Protein AF-A0A7V9JQ43-F1 (afdb_monomer_lite)

Structure (mmCIF, N/CA/C/O backbone):
data_AF-A0A7V9JQ43-F1
#
_entry.id   AF-A0A7V9JQ43-F1
#
loop_
_atom_site.group_PDB
_atom_site.id
_atom_site.type_symbol
_atom_site.label_atom_id
_atom_site.label_alt_id
_atom_site.label_comp_id
_atom_site.label_asym_id
_atom_site.label_entity_id
_atom_site.label_seq_id
_atom_site.pdbx_PDB_ins_code
_atom_site.Cartn_x
_atom_site.Cartn_y
_atom_site.Cartn_z
_atom_site.occupancy
_atom_site.B_iso_or_equiv
_atom_site.auth_seq_id
_atom_site.auth_comp_id
_atom_site.auth_asym_id
_atom_site.auth_atom_id
_atom_site.pdbx_PDB_model_num
ATOM 1 N N . MET A 1 1 ? 26.427 16.816 -20.247 1.00 62.31 1 MET A N 1
ATOM 2 C CA . MET A 1 1 ? 26.204 15.361 -20.394 1.00 62.31 1 MET A CA 1
ATOM 3 C C . MET A 1 1 ? 26.498 15.022 -21.848 1.00 62.31 1 MET A C 1
ATOM 5 O O . MET A 1 1 ? 26.032 15.763 -22.699 1.00 62.31 1 MET A O 1
ATOM 9 N N . GLY A 1 2 ? 27.389 14.063 -22.113 1.00 87.44 2 GLY A N 1
ATOM 10 C CA . GLY A 1 2 ? 27.909 13.771 -23.459 1.00 87.44 2 GLY A CA 1
ATOM 11 C C . GLY A 1 2 ? 27.178 12.621 -24.159 1.00 87.44 2 GLY A C 1
ATOM 12 O O . GLY A 1 2 ? 26.022 12.332 -23.848 1.00 87.44 2 GLY A O 1
ATOM 13 N N . THR A 1 3 ? 27.867 11.956 -25.084 1.00 85.75 3 THR A N 1
ATOM 14 C CA . THR A 1 3 ? 27.403 10.735 -25.756 1.00 85.75 3 THR A CA 1
ATOM 15 C C . THR A 1 3 ? 27.844 9.476 -25.003 1.00 85.75 3 THR A C 1
ATOM 17 O O . THR A 1 3 ? 28.829 9.513 -24.268 1.00 85.75 3 THR A O 1
ATOM 20 N N . ASP A 1 4 ? 27.124 8.363 -25.167 1.00 86.00 4 ASP A N 1
ATOM 21 C CA . ASP A 1 4 ? 27.636 7.050 -24.750 1.00 86.00 4 ASP A CA 1
ATOM 22 C C . ASP A 1 4 ? 28.654 6.485 -25.750 1.00 86.00 4 ASP A C 1
ATOM 24 O O . ASP A 1 4 ? 28.977 7.108 -26.763 1.00 86.00 4 ASP A O 1
ATOM 28 N N . GLU A 1 5 ? 29.110 5.263 -25.475 1.00 82.62 5 GLU A N 1
ATOM 29 C CA . GLU A 1 5 ? 30.010 4.470 -26.320 1.00 82.62 5 GLU A CA 1
ATOM 30 C C . GLU A 1 5 ? 29.474 4.234 -27.747 1.00 82.62 5 GLU A C 1
ATOM 32 O O . GLU A 1 5 ? 30.241 3.909 -28.648 1.00 82.62 5 GLU A O 1
ATOM 37 N N . LEU A 1 6 ? 28.171 4.434 -27.975 1.00 82.19 6 LEU A N 1
ATOM 38 C CA . LEU A 1 6 ? 27.494 4.288 -29.265 1.00 82.19 6 LEU A CA 1
ATOM 39 C C . LEU A 1 6 ? 27.177 5.645 -29.925 1.00 82.19 6 LEU A C 1
ATOM 41 O O . LEU A 1 6 ? 26.438 5.686 -30.909 1.00 82.19 6 LEU A O 1
ATOM 45 N N . GLY A 1 7 ? 27.690 6.760 -29.391 1.00 83.31 7 GLY A N 1
ATOM 46 C CA . GLY A 1 7 ? 27.461 8.105 -29.931 1.00 83.31 7 GLY A CA 1
ATOM 47 C C . GLY A 1 7 ? 26.074 8.689 -29.626 1.00 83.31 7 GLY A C 1
ATOM 48 O O . GLY A 1 7 ? 25.692 9.699 -30.213 1.00 83.31 7 GLY A O 1
ATOM 49 N N . ARG A 1 8 ? 25.296 8.082 -28.720 1.00 86.38 8 ARG A N 1
ATOM 50 C CA . ARG A 1 8 ? 23.924 8.499 -28.388 1.00 86.38 8 ARG A CA 1
ATOM 51 C C . ARG A 1 8 ? 23.911 9.490 -27.230 1.00 86.38 8 ARG A C 1
ATOM 53 O O . ARG A 1 8 ? 24.522 9.229 -26.194 1.00 86.38 8 ARG A O 1
ATOM 60 N N . ASP A 1 9 ? 23.131 10.562 -27.352 1.00 89.06 9 ASP A N 1
ATOM 61 C CA . ASP A 1 9 ? 22.950 11.563 -26.292 1.00 89.06 9 ASP A CA 1
ATOM 62 C C . ASP A 1 9 ? 22.452 10.914 -24.979 1.00 89.06 9 ASP A C 1
ATOM 64 O O . ASP A 1 9 ? 21.410 10.246 -24.924 1.00 89.06 9 ASP A O 1
ATOM 68 N N . VAL A 1 10 ? 23.243 11.060 -23.912 1.00 87.88 10 VAL A N 1
ATOM 69 C CA . VAL A 1 10 ? 22.940 10.516 -22.580 1.00 87.88 10 VAL A CA 1
ATOM 70 C C . VAL A 1 10 ? 21.869 11.346 -21.871 1.00 87.88 10 VAL A C 1
ATOM 72 O O . VAL A 1 10 ? 20.987 10.773 -21.232 1.00 87.88 10 VAL A O 1
ATOM 75 N N . LEU A 1 11 ? 21.898 12.676 -22.009 1.00 86.69 11 LEU A N 1
ATOM 76 C CA . LEU A 1 11 ? 20.911 13.565 -21.393 1.00 86.69 11 LEU A CA 1
ATOM 77 C C . LEU A 1 11 ? 19.517 13.272 -21.937 1.00 86.69 11 LEU A C 1
ATOM 79 O O . LEU A 1 11 ? 18.574 13.098 -21.164 1.00 86.69 11 LEU A O 1
ATOM 83 N N . ALA A 1 12 ? 19.403 13.162 -23.262 1.00 85.44 12 ALA A N 1
ATOM 84 C CA . ALA A 1 12 ? 18.140 12.867 -23.922 1.00 85.44 12 ALA A CA 1
ATOM 85 C C . ALA A 1 12 ? 17.541 11.546 -23.415 1.00 85.44 12 ALA A C 1
ATOM 87 O O . ALA A 1 12 ? 16.345 11.483 -23.122 1.00 85.44 12 ALA A O 1
ATOM 88 N N . ARG A 1 13 ? 18.364 10.506 -23.231 1.00 84.19 13 ARG A N 1
ATOM 89 C CA . ARG A 1 13 ? 17.905 9.213 -22.702 1.00 84.19 13 ARG A CA 1
ATOM 90 C C . ARG A 1 13 ? 17.509 9.253 -21.238 1.00 84.19 13 ARG A C 1
ATOM 92 O O . ARG A 1 13 ? 16.516 8.625 -20.889 1.00 84.19 13 ARG A O 1
ATOM 99 N N . ILE A 1 14 ? 18.236 9.987 -20.397 1.00 87.31 14 ILE A N 1
ATOM 100 C CA . ILE A 1 14 ? 17.865 10.145 -18.986 1.00 87.31 14 ILE A CA 1
ATOM 101 C C . ILE A 1 14 ? 16.507 10.838 -18.881 1.00 87.31 14 ILE A C 1
ATOM 103 O O . ILE A 1 14 ? 15.632 10.351 -18.171 1.00 87.31 14 ILE A O 1
ATOM 107 N N . ILE A 1 15 ? 16.297 11.929 -19.622 1.00 88.31 15 ILE A N 1
ATOM 108 C CA . ILE A 1 15 ? 15.029 12.668 -19.592 1.00 88.31 15 ILE A CA 1
ATOM 109 C C . ILE A 1 15 ? 13.869 11.761 -20.024 1.00 88.31 15 ILE A C 1
ATOM 111 O O . ILE A 1 15 ? 12.899 11.623 -19.279 1.00 88.31 15 ILE A O 1
ATOM 115 N N . HIS A 1 16 ? 13.987 11.079 -21.166 1.00 86.31 16 HIS A N 1
ATOM 116 C CA . HIS A 1 16 ? 12.913 10.214 -21.668 1.00 86.31 16 HIS A CA 1
ATOM 117 C C . HIS A 1 16 ? 12.698 8.965 -20.797 1.00 86.31 16 HIS A C 1
ATOM 119 O O . HIS A 1 16 ? 11.557 8.577 -20.550 1.00 86.31 16 HIS A O 1
ATOM 125 N N . GLY A 1 17 ? 13.769 8.351 -20.285 1.00 83.88 17 GLY A N 1
ATOM 126 C CA . GLY A 1 17 ? 13.681 7.188 -19.400 1.00 83.88 17 GLY A CA 1
ATOM 127 C C . GLY A 1 17 ? 13.075 7.527 -18.037 1.00 83.88 17 GLY A C 1
ATOM 128 O O . GLY A 1 17 ? 12.231 6.789 -17.535 1.00 83.88 17 GLY A O 1
ATOM 129 N N . SER A 1 18 ? 13.430 8.685 -17.472 1.00 86.75 18 SER A N 1
ATOM 130 C CA . SER A 1 18 ? 12.953 9.112 -16.151 1.00 86.75 18 SER A CA 1
ATOM 131 C C . SER A 1 18 ? 11.430 9.228 -16.073 1.00 86.75 18 SER A C 1
ATOM 133 O O . SER A 1 18 ? 10.842 8.819 -15.076 1.00 86.75 18 SER A O 1
ATOM 135 N N . GLN A 1 19 ? 10.773 9.713 -17.131 1.00 87.81 19 GLN A N 1
ATOM 136 C CA . GLN A 1 19 ? 9.312 9.821 -17.181 1.00 87.81 19 GLN A CA 1
ATOM 137 C C . GLN A 1 19 ? 8.640 8.451 -17.073 1.00 87.81 19 GLN A C 1
ATOM 139 O O . GLN A 1 19 ? 7.667 8.292 -16.335 1.00 87.81 19 GLN A O 1
ATOM 144 N N . VAL A 1 20 ? 9.188 7.452 -17.771 1.00 85.94 20 VAL A N 1
ATOM 145 C CA . VAL A 1 20 ? 8.684 6.076 -17.741 1.00 85.94 20 VAL A CA 1
ATOM 146 C C . VAL A 1 20 ? 8.879 5.464 -16.357 1.00 85.94 20 VAL A C 1
ATOM 148 O O . VAL A 1 20 ? 7.919 4.952 -15.780 1.00 85.94 20 VAL A O 1
ATOM 151 N N . SER A 1 21 ? 10.081 5.573 -15.790 1.00 87.50 21 SER A N 1
ATOM 152 C CA . SER A 1 21 ? 10.378 5.031 -14.462 1.00 87.50 21 SER A CA 1
ATOM 153 C C . SER A 1 21 ? 9.527 5.686 -13.369 1.00 87.50 21 SER A C 1
ATOM 155 O O . SER A 1 21 ? 8.985 4.988 -12.513 1.00 87.50 21 SER A O 1
ATOM 157 N N . LEU A 1 22 ? 9.332 7.010 -13.417 1.00 90.25 22 LEU A N 1
ATOM 158 C CA . LEU A 1 22 ? 8.469 7.728 -12.473 1.00 90.25 22 LEU A CA 1
ATOM 159 C C . LEU A 1 22 ? 7.006 7.299 -12.595 1.00 90.25 22 LEU A C 1
ATOM 161 O O . LEU A 1 22 ? 6.349 7.080 -11.578 1.00 90.25 22 LEU A O 1
ATOM 165 N N . GLN A 1 23 ? 6.501 7.141 -13.821 1.00 92.50 23 GLN A N 1
ATOM 166 C CA . GLN A 1 23 ? 5.141 6.662 -14.056 1.00 92.50 23 GLN A CA 1
ATOM 167 C C . GLN A 1 23 ? 4.946 5.247 -13.497 1.00 92.50 23 GLN A C 1
ATOM 169 O O . GLN A 1 23 ? 3.957 4.989 -12.808 1.00 92.50 23 GLN A O 1
ATOM 174 N N . VAL A 1 24 ? 5.893 4.340 -13.752 1.00 90.81 24 VAL A N 1
ATOM 175 C CA . VAL A 1 24 ? 5.823 2.960 -13.258 1.00 90.81 24 VAL A CA 1
ATOM 176 C C . VAL A 1 24 ? 5.895 2.922 -11.735 1.00 90.81 24 VAL A C 1
ATOM 178 O O . VAL A 1 24 ? 5.064 2.260 -11.110 1.00 90.81 24 VAL A O 1
ATOM 181 N N . GLY A 1 25 ? 6.827 3.662 -11.130 1.00 94.06 25 GLY A N 1
ATOM 182 C CA . GLY A 1 25 ? 6.939 3.773 -9.678 1.00 94.06 25 GLY A CA 1
ATOM 183 C C . GLY A 1 25 ? 5.648 4.293 -9.047 1.00 94.06 25 GLY A C 1
ATOM 184 O O . GLY A 1 25 ? 5.103 3.656 -8.147 1.00 94.06 25 GLY A O 1
ATOM 185 N N . ALA A 1 26 ? 5.105 5.397 -9.567 1.00 95.94 26 ALA A N 1
ATOM 186 C CA . ALA A 1 26 ? 3.885 6.006 -9.047 1.00 95.94 26 ALA A CA 1
ATOM 187 C C . ALA A 1 26 ? 2.677 5.058 -9.127 1.00 95.94 26 ALA A C 1
ATOM 189 O O . ALA A 1 26 ? 1.969 4.882 -8.133 1.00 95.94 26 ALA A O 1
ATOM 190 N N . ILE A 1 27 ? 2.447 4.414 -10.277 1.00 97.06 27 ILE A N 1
ATOM 191 C CA . ILE A 1 27 ? 1.293 3.523 -10.471 1.00 97.06 27 ILE A CA 1
ATOM 192 C C . ILE A 1 27 ? 1.427 2.259 -9.615 1.00 97.06 27 ILE A C 1
ATOM 194 O O . ILE A 1 27 ? 0.488 1.902 -8.904 1.00 97.06 27 ILE A O 1
ATOM 198 N N . SER A 1 28 ? 2.594 1.612 -9.629 1.00 97.31 28 SER A N 1
ATOM 199 C CA . SER A 1 28 ? 2.818 0.360 -8.893 1.00 97.31 28 SER A CA 1
ATOM 200 C C . SER A 1 28 ? 2.675 0.566 -7.385 1.00 97.31 28 SER A C 1
ATOM 202 O O . SER A 1 28 ? 1.979 -0.193 -6.711 1.00 97.31 28 SER A O 1
ATOM 204 N N . VAL A 1 29 ? 3.279 1.635 -6.853 1.00 98.06 29 VAL A N 1
ATOM 205 C CA . VAL A 1 29 ? 3.175 1.975 -5.429 1.00 98.06 29 VAL A CA 1
ATOM 206 C C . VAL A 1 29 ? 1.757 2.389 -5.057 1.00 98.06 29 VAL A C 1
ATOM 208 O O . VAL A 1 29 ? 1.296 2.011 -3.986 1.00 98.06 29 VAL A O 1
ATOM 211 N N . SER A 1 30 ? 1.025 3.091 -5.926 1.00 98.25 30 SER A N 1
ATOM 212 C CA . SER A 1 30 ? -0.381 3.427 -5.656 1.00 98.25 30 SER A CA 1
ATOM 213 C C . SER A 1 30 ? -1.255 2.176 -5.556 1.00 98.25 30 SER A C 1
ATOM 215 O O . SER A 1 30 ? -2.066 2.071 -4.637 1.00 98.25 30 SER A O 1
ATOM 217 N N . ILE A 1 31 ? -1.062 1.201 -6.454 1.00 98.31 31 ILE A N 1
ATOM 218 C CA . ILE A 1 31 ? -1.753 -0.096 -6.393 1.00 98.31 31 ILE A CA 1
ATOM 219 C C . ILE A 1 31 ? -1.443 -0.783 -5.060 1.00 98.31 31 ILE A C 1
ATOM 221 O O . ILE A 1 31 ? -2.363 -1.184 -4.344 1.00 98.31 31 ILE A O 1
ATOM 225 N N . ALA A 1 32 ? -0.159 -0.869 -4.705 1.00 98.31 32 ALA A N 1
ATOM 226 C CA . ALA A 1 32 ? 0.281 -1.524 -3.481 1.00 98.31 32 ALA A CA 1
ATOM 227 C C . ALA A 1 32 ? -0.227 -0.831 -2.212 1.00 98.31 32 ALA A C 1
ATOM 229 O O . ALA A 1 32 ? -0.649 -1.499 -1.270 1.00 98.31 32 ALA A O 1
ATOM 230 N N . LEU A 1 33 ? -0.217 0.502 -2.200 1.00 98.38 33 LEU A N 1
ATOM 231 C CA . LEU A 1 33 ? -0.726 1.322 -1.111 1.00 98.38 33 LEU A CA 1
ATOM 232 C C . LEU A 1 33 ? -2.219 1.078 -0.912 1.00 98.38 33 LEU A C 1
ATOM 234 O O . LEU A 1 33 ? -2.633 0.804 0.207 1.00 98.38 33 LEU A O 1
ATOM 238 N N . VAL A 1 34 ? -3.028 1.152 -1.973 1.00 98.31 34 VAL A N 1
ATOM 239 C CA . VAL A 1 34 ? -4.485 0.971 -1.871 1.00 98.31 34 VAL A CA 1
ATOM 240 C C . VAL A 1 34 ? -4.825 -0.454 -1.441 1.00 98.31 34 VAL A C 1
ATOM 242 O O . VAL A 1 34 ? -5.572 -0.640 -0.480 1.00 98.31 34 VAL A O 1
ATOM 245 N N . ALA A 1 35 ? -4.253 -1.464 -2.102 1.00 98.50 35 ALA A N 1
ATOM 246 C CA . ALA A 1 35 ? -4.512 -2.860 -1.766 1.00 98.50 35 ALA A CA 1
ATOM 247 C C . ALA A 1 35 ? -4.018 -3.200 -0.352 1.00 98.50 35 ALA A C 1
ATOM 249 O O . ALA A 1 35 ? -4.749 -3.795 0.441 1.00 98.50 35 ALA A O 1
ATOM 250 N N . GLY A 1 36 ? -2.807 -2.765 0.000 1.00 98.38 36 GLY A N 1
ATOM 251 C CA . GLY A 1 36 ? -2.218 -2.989 1.315 1.00 98.38 36 GLY A CA 1
ATOM 252 C C . GLY A 1 36 ? -2.969 -2.258 2.423 1.00 98.38 36 GLY A C 1
ATOM 253 O O . GLY A 1 36 ? -3.191 -2.832 3.486 1.00 98.38 36 GLY A O 1
ATOM 254 N N . LEU A 1 37 ? -3.443 -1.037 2.166 1.00 98.06 37 LEU A N 1
ATOM 255 C CA . LEU A 1 37 ? -4.290 -0.294 3.093 1.00 98.06 37 LEU A CA 1
ATOM 256 C C . LEU A 1 37 ? -5.586 -1.047 3.374 1.00 98.06 37 LEU A C 1
ATOM 258 O O . LEU A 1 37 ? -5.922 -1.242 4.536 1.00 98.06 37 LEU A O 1
ATOM 262 N N . VAL A 1 38 ? -6.287 -1.517 2.340 1.00 97.56 38 VAL A N 1
ATOM 263 C CA . VAL A 1 38 ? -7.531 -2.280 2.513 1.00 97.56 38 VAL A CA 1
ATOM 264 C C . VAL A 1 38 ? -7.273 -3.573 3.289 1.00 97.56 38 VAL A C 1
ATOM 266 O O . VAL A 1 38 ? -7.943 -3.825 4.290 1.00 97.56 38 VAL A O 1
ATOM 269 N N . ILE A 1 39 ? -6.280 -4.369 2.883 1.00 98.19 39 ILE A N 1
ATOM 270 C CA . ILE A 1 39 ? -5.965 -5.653 3.526 1.00 98.19 39 ILE A CA 1
ATOM 271 C C . ILE A 1 39 ? -5.553 -5.442 4.985 1.00 98.19 39 ILE A C 1
ATOM 273 O O . ILE A 1 39 ? -6.112 -6.069 5.884 1.00 98.19 39 ILE A O 1
ATOM 277 N N . GLY A 1 40 ? -4.589 -4.555 5.232 1.00 98.00 40 GLY A N 1
ATOM 278 C CA . GLY A 1 40 ? -4.050 -4.317 6.566 1.00 98.00 40 GLY A CA 1
ATOM 279 C C . GLY A 1 40 ? -5.082 -3.716 7.514 1.00 98.00 40 GLY A C 1
ATOM 280 O O . GLY A 1 40 ? -5.146 -4.098 8.681 1.00 98.00 40 GLY A O 1
ATOM 281 N N . LEU A 1 41 ? -5.932 -2.820 7.009 1.00 97.62 41 LEU A N 1
ATOM 282 C CA . LEU A 1 41 ? -6.952 -2.163 7.812 1.00 97.62 41 LEU A CA 1
ATOM 283 C C . LEU A 1 41 ? -8.095 -3.118 8.163 1.00 97.62 41 LEU A C 1
ATOM 285 O O . LEU A 1 41 ? -8.516 -3.138 9.315 1.00 97.62 41 LEU A O 1
ATOM 289 N N . LEU A 1 42 ? -8.542 -3.966 7.231 1.00 97.38 42 LEU A N 1
ATOM 290 C CA . LEU A 1 42 ? -9.518 -5.019 7.531 1.00 97.38 42 LEU A CA 1
ATOM 291 C C . LEU A 1 42 ? -8.953 -6.056 8.513 1.00 97.38 42 LEU A C 1
ATOM 293 O O . LEU A 1 42 ? -9.619 -6.391 9.494 1.00 97.38 42 LEU A O 1
ATOM 297 N N . ALA A 1 43 ? -7.719 -6.516 8.292 1.00 97.50 43 ALA A N 1
ATOM 298 C CA . ALA A 1 43 ? -7.059 -7.488 9.160 1.00 97.50 43 ALA A CA 1
ATOM 299 C C . ALA A 1 43 ? -6.852 -6.944 10.585 1.00 97.50 43 ALA A C 1
ATOM 301 O O . ALA A 1 43 ? -7.246 -7.580 11.562 1.00 97.50 43 ALA A O 1
ATOM 302 N N . GLY A 1 44 ? -6.297 -5.736 10.717 1.00 96.44 44 GLY A N 1
ATOM 303 C CA . GLY A 1 44 ? -6.032 -5.114 12.016 1.00 96.44 44 GLY A CA 1
ATOM 304 C C . GLY A 1 44 ? -7.299 -4.696 12.770 1.00 96.44 44 GLY A C 1
ATOM 305 O O . GLY A 1 44 ? -7.328 -4.763 14.001 1.00 96.44 44 GLY A O 1
ATOM 306 N N . TYR A 1 45 ? -8.351 -4.283 12.052 1.00 96.56 45 TYR A N 1
ATOM 307 C CA . TYR A 1 45 ? -9.591 -3.802 12.663 1.00 96.56 45 TYR A CA 1
ATOM 308 C C . TYR A 1 45 ? -10.483 -4.929 13.185 1.00 96.56 45 TYR A C 1
ATOM 310 O O . TYR A 1 45 ? -10.921 -4.881 14.337 1.00 96.56 45 TYR A O 1
ATOM 318 N N . PHE A 1 46 ? -10.770 -5.927 12.343 1.00 94.88 46 PHE A N 1
ATOM 319 C CA . PHE A 1 46 ? -11.698 -7.006 12.692 1.00 94.88 46 PHE A CA 1
ATOM 320 C C . PHE A 1 46 ? -11.038 -8.106 13.528 1.00 94.88 46 PHE A C 1
ATOM 322 O O . PHE A 1 46 ? -11.729 -8.738 14.326 1.00 94.88 46 PHE A O 1
ATOM 329 N N . ARG A 1 47 ? -9.711 -8.282 13.415 1.00 92.25 47 ARG A N 1
ATOM 330 C CA . ARG A 1 47 ? -8.932 -9.304 14.138 1.00 92.25 47 ARG A CA 1
ATOM 331 C C . ARG A 1 47 ? -9.476 -10.733 13.892 1.00 92.25 47 ARG A C 1
ATOM 333 O O . ARG A 1 47 ? -10.339 -10.966 13.044 1.00 92.25 47 ARG A O 1
ATOM 340 N N . GLY A 1 48 ? -8.928 -11.728 14.593 1.00 94.12 48 GLY A N 1
ATOM 341 C CA . GLY A 1 48 ? -9.444 -13.105 14.592 1.00 94.12 48 GLY A CA 1
ATOM 342 C C . GLY A 1 48 ? -9.269 -13.851 13.263 1.00 94.12 48 GLY A C 1
ATOM 343 O O . GLY A 1 48 ? -8.185 -13.861 12.684 1.00 94.12 48 GLY A O 1
ATOM 344 N N . PHE A 1 49 ? -10.328 -14.516 12.788 1.00 95.56 49 PHE A N 1
ATOM 345 C CA . PHE A 1 49 ? -10.257 -15.369 11.593 1.00 95.56 49 PHE A CA 1
ATOM 346 C C . PHE A 1 49 ? -9.953 -14.586 10.309 1.00 95.56 49 PHE A C 1
ATOM 348 O O . PHE A 1 49 ? -9.144 -15.039 9.502 1.00 95.56 49 PHE A O 1
ATOM 355 N N . LEU A 1 50 ? -10.559 -13.404 10.126 1.00 93.94 50 LEU A N 1
ATOM 356 C CA . LEU A 1 50 ? -10.313 -12.575 8.940 1.00 93.94 50 LEU A CA 1
ATOM 357 C C . LEU A 1 50 ? -8.849 -12.130 8.877 1.00 93.94 50 LEU A C 1
ATOM 359 O O . LEU A 1 50 ? -8.228 -12.193 7.820 1.00 93.94 50 LEU A O 1
ATOM 363 N N . ASP A 1 51 ? -8.297 -11.734 10.023 1.00 97.00 51 ASP A N 1
ATOM 364 C CA . ASP A 1 51 ? -6.881 -11.410 10.161 1.00 97.00 51 ASP A CA 1
ATOM 365 C C . ASP A 1 51 ? -5.993 -12.603 9.781 1.00 97.00 51 ASP A C 1
ATOM 367 O O . ASP A 1 51 ? -5.144 -12.492 8.899 1.00 97.00 51 ASP A O 1
ATOM 371 N N . ALA A 1 52 ? -6.253 -13.777 10.365 1.00 96.50 52 ALA A N 1
ATOM 372 C CA . ALA A 1 52 ? -5.497 -14.990 10.072 1.00 96.50 52 ALA A CA 1
ATOM 373 C C . ALA A 1 52 ? -5.547 -15.375 8.583 1.00 96.50 52 ALA A C 1
ATOM 375 O O . ALA A 1 52 ? -4.521 -15.748 8.017 1.00 96.50 52 ALA A O 1
ATOM 376 N N . LEU A 1 53 ? -6.711 -15.265 7.936 1.00 97.25 53 LEU A N 1
ATOM 377 C CA . LEU A 1 53 ? -6.876 -15.575 6.515 1.00 97.25 53 LEU A CA 1
ATOM 378 C C . LEU A 1 53 ? -6.112 -14.586 5.623 1.00 97.25 53 LEU A C 1
ATOM 380 O O . LEU A 1 53 ? -5.349 -15.006 4.752 1.00 97.25 53 LEU A O 1
ATOM 384 N N . LEU A 1 54 ? -6.289 -13.281 5.850 1.00 97.50 54 LEU A N 1
ATOM 385 C CA . LEU A 1 54 ? -5.626 -12.235 5.068 1.00 97.50 54 LEU A CA 1
ATOM 386 C C . LEU A 1 54 ? -4.108 -12.277 5.249 1.00 97.50 54 LEU A C 1
ATOM 388 O O . LEU A 1 54 ? -3.369 -12.207 4.268 1.00 97.50 54 LEU A O 1
ATOM 392 N N . MET A 1 55 ? -3.634 -12.440 6.485 1.00 97.81 55 MET A N 1
ATOM 393 C CA . MET A 1 55 ? -2.203 -12.544 6.760 1.00 97.81 55 MET A CA 1
ATOM 394 C C . MET A 1 55 ? -1.611 -13.832 6.204 1.00 97.81 55 MET A C 1
ATOM 396 O O . MET A 1 55 ? -0.495 -13.799 5.702 1.00 97.81 55 MET A O 1
ATOM 400 N N . ARG A 1 56 ? -2.368 -14.936 6.161 1.00 96.88 56 ARG A N 1
ATOM 401 C CA . ARG A 1 56 ? -1.896 -16.153 5.496 1.00 96.88 56 ARG A CA 1
ATOM 402 C C . ARG A 1 56 ? -1.648 -15.923 4.004 1.00 96.88 56 ARG A C 1
ATOM 404 O O . ARG A 1 56 ? -0.626 -16.375 3.502 1.00 96.88 56 ARG A O 1
ATOM 411 N N . LEU A 1 57 ? -2.538 -15.214 3.304 1.00 95.50 57 LEU A N 1
ATOM 412 C CA . LEU A 1 57 ? -2.331 -14.859 1.891 1.00 95.50 57 LEU A CA 1
ATOM 413 C C . LEU A 1 57 ? -1.096 -13.965 1.710 1.00 95.50 57 LEU A C 1
ATOM 415 O O . LEU A 1 57 ? -0.269 -14.223 0.841 1.00 95.50 57 LEU A O 1
ATOM 419 N N . VAL A 1 58 ? -0.939 -12.955 2.567 1.00 96.44 58 VAL A N 1
ATOM 420 C CA . VAL A 1 58 ? 0.239 -12.071 2.593 1.00 96.44 58 VAL A CA 1
ATOM 421 C C . VAL A 1 58 ? 1.530 -12.866 2.823 1.00 96.44 58 VAL A C 1
ATOM 423 O O . VAL A 1 58 ? 2.519 -12.657 2.122 1.00 96.44 58 VAL A O 1
ATOM 426 N N . ASP A 1 59 ? 1.526 -13.805 3.766 1.00 95.25 59 ASP A N 1
ATOM 427 C CA . ASP A 1 59 ? 2.689 -14.627 4.102 1.00 95.25 59 ASP A CA 1
ATOM 428 C C . ASP A 1 59 ? 3.044 -15.615 2.985 1.00 95.25 59 ASP A C 1
ATOM 430 O O . ASP A 1 59 ? 4.227 -15.830 2.722 1.00 95.25 59 ASP A O 1
ATOM 434 N N . MET A 1 60 ? 2.049 -16.151 2.267 1.00 95.56 60 MET A N 1
ATOM 435 C CA . MET A 1 60 ? 2.284 -16.965 1.068 1.00 95.56 60 MET A CA 1
ATOM 436 C C . MET A 1 60 ? 3.034 -16.185 -0.017 1.00 95.56 60 MET A C 1
ATOM 438 O O . MET A 1 60 ? 3.903 -16.746 -0.676 1.00 95.56 60 MET A O 1
ATOM 442 N N . MET A 1 61 ? 2.745 -14.893 -0.195 1.00 93.50 61 MET A N 1
ATOM 443 C CA . MET A 1 61 ? 3.448 -14.074 -1.190 1.00 93.50 61 MET A CA 1
ATOM 444 C C . MET A 1 61 ? 4.918 -13.853 -0.819 1.00 93.50 61 MET A C 1
ATOM 446 O O . MET A 1 61 ? 5.783 -13.907 -1.689 1.00 93.50 61 MET A O 1
ATOM 450 N N . PHE A 1 62 ? 5.214 -13.665 0.470 1.00 92.62 62 PHE A N 1
ATOM 451 C CA . PHE A 1 62 ? 6.587 -13.515 0.963 1.00 92.62 62 PHE A CA 1
ATOM 452 C C . PHE A 1 62 ? 7.412 -14.807 0.938 1.00 92.62 62 PHE A C 1
ATOM 454 O O . PHE A 1 62 ? 8.630 -14.742 1.100 1.00 92.62 62 PHE A O 1
ATOM 461 N N . ALA A 1 63 ? 6.784 -15.966 0.730 1.00 93.81 63 ALA A N 1
ATOM 462 C CA . ALA A 1 63 ? 7.502 -17.227 0.561 1.00 93.81 63 ALA A CA 1
ATOM 463 C C . ALA A 1 63 ? 8.321 -17.267 -0.744 1.00 93.81 63 ALA A C 1
ATOM 465 O O . ALA A 1 63 ? 9.269 -18.043 -0.851 1.00 93.81 63 ALA A O 1
ATOM 466 N N . PHE A 1 64 ? 7.978 -16.426 -1.724 1.00 91.38 64 PHE A N 1
ATOM 467 C CA . PHE A 1 64 ? 8.691 -16.320 -2.992 1.00 91.38 64 PHE A CA 1
ATOM 468 C C . PHE A 1 64 ? 9.643 -15.115 -2.993 1.00 91.38 64 PHE A C 1
ATOM 470 O O . PHE A 1 64 ? 9.288 -14.045 -2.491 1.00 91.38 64 PHE A O 1
ATOM 477 N N . PRO A 1 65 ? 10.830 -15.223 -3.619 1.00 92.69 65 PRO A N 1
ATOM 478 C CA . PRO A 1 65 ? 11.657 -14.054 -3.895 1.00 92.69 65 PRO A CA 1
ATOM 479 C C . PRO A 1 65 ? 10.880 -13.037 -4.744 1.00 92.69 65 PRO A C 1
ATOM 481 O O . PRO A 1 65 ? 10.316 -13.398 -5.778 1.00 92.69 65 PRO A O 1
ATOM 484 N N . GLY A 1 66 ? 10.877 -11.762 -4.341 1.00 91.25 66 GLY A N 1
ATOM 485 C CA . GLY A 1 66 ? 10.014 -10.739 -4.949 1.00 91.25 66 GLY A CA 1
ATOM 486 C C . GLY A 1 66 ? 10.189 -10.594 -6.465 1.00 91.25 66 GLY A C 1
ATOM 487 O O . GLY A 1 66 ? 9.206 -10.544 -7.196 1.00 91.25 66 GLY A O 1
ATOM 488 N N . LEU A 1 67 ? 11.428 -10.617 -6.964 1.00 91.56 67 LEU A N 1
ATOM 489 C CA . LEU A 1 67 ? 11.704 -10.515 -8.402 1.00 91.56 67 LEU A CA 1
ATOM 490 C C . LEU A 1 67 ? 11.224 -11.758 -9.170 1.00 91.56 67 LEU A C 1
ATOM 492 O O . LEU A 1 67 ? 10.648 -11.630 -10.247 1.00 91.56 67 LEU A O 1
ATOM 496 N N . VAL A 1 68 ? 11.391 -12.955 -8.598 1.00 95.00 68 VAL A N 1
ATOM 497 C CA . VAL A 1 68 ? 10.913 -14.209 -9.209 1.00 95.00 68 VAL A CA 1
ATOM 498 C C . VAL A 1 68 ? 9.394 -14.183 -9.339 1.00 95.00 68 VAL A C 1
ATOM 500 O O . VAL A 1 68 ? 8.860 -14.474 -10.408 1.00 95.00 68 VAL A O 1
ATOM 503 N N . LEU A 1 69 ? 8.696 -13.759 -8.284 1.00 95.12 69 LEU A N 1
ATOM 504 C CA . LEU A 1 69 ? 7.247 -13.594 -8.322 1.00 95.12 69 LEU A CA 1
ATOM 505 C C . LEU A 1 69 ? 6.825 -12.545 -9.370 1.00 95.12 69 LEU A C 1
ATOM 507 O O . LEU A 1 69 ? 5.823 -12.739 -10.056 1.00 95.12 69 LEU A O 1
ATOM 511 N N . ALA A 1 70 ? 7.613 -11.478 -9.555 1.00 93.56 70 ALA A N 1
ATOM 512 C CA . ALA A 1 70 ? 7.345 -10.424 -10.542 1.00 93.56 70 ALA A CA 1
ATOM 513 C C . ALA A 1 70 ? 7.412 -10.943 -11.969 1.00 93.56 70 ALA A C 1
ATOM 515 O O . ALA A 1 70 ? 6.508 -10.671 -12.755 1.00 93.56 70 ALA A O 1
ATOM 516 N N . ILE A 1 71 ? 8.440 -11.734 -12.274 1.00 94.0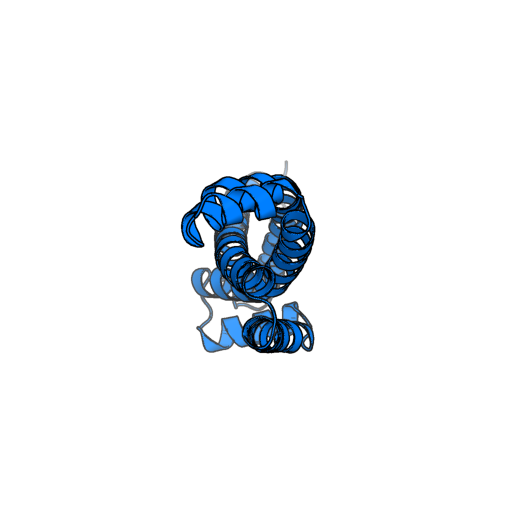0 71 ILE A N 1
ATOM 517 C CA . ILE A 1 71 ? 8.603 -12.386 -13.574 1.00 94.00 71 ILE A CA 1
ATOM 518 C C . ILE A 1 71 ? 7.405 -13.289 -13.865 1.00 94.00 71 ILE A C 1
ATOM 520 O O . ILE A 1 71 ? 6.831 -13.210 -14.948 1.00 94.00 71 ILE A O 1
ATOM 524 N N . VAL A 1 72 ? 7.003 -14.120 -12.896 1.00 95.25 72 VAL A N 1
ATOM 525 C CA . VAL A 1 72 ? 5.881 -15.053 -13.069 1.00 95.25 72 VAL A CA 1
ATOM 526 C C . VAL A 1 72 ? 4.581 -14.294 -13.331 1.00 95.25 72 VAL A C 1
ATOM 528 O O . VAL A 1 72 ? 3.897 -14.584 -14.308 1.00 95.25 72 VAL A O 1
ATOM 531 N N . ILE A 1 73 ? 4.248 -13.292 -12.512 1.00 95.38 73 ILE A N 1
ATOM 532 C CA . ILE A 1 73 ? 3.004 -12.528 -12.678 1.00 95.38 73 ILE A CA 1
ATOM 533 C C . ILE A 1 73 ? 3.015 -11.739 -13.994 1.00 95.38 73 ILE A C 1
ATOM 535 O O . ILE A 1 73 ? 2.039 -11.790 -14.739 1.00 95.38 73 ILE A O 1
ATOM 539 N N . ALA A 1 74 ? 4.108 -11.039 -14.311 1.00 94.12 74 ALA A N 1
ATOM 540 C CA . ALA A 1 74 ? 4.216 -10.277 -15.554 1.00 94.12 74 ALA A CA 1
ATOM 541 C C . ALA A 1 74 ? 4.144 -11.191 -16.789 1.00 94.12 74 ALA A C 1
ATOM 543 O O . ALA A 1 74 ? 3.446 -10.869 -17.746 1.00 94.12 74 ALA A O 1
ATOM 544 N N . GLY A 1 75 ? 4.790 -12.360 -16.749 1.00 92.81 75 GLY A N 1
ATOM 545 C CA . GLY A 1 75 ? 4.724 -13.360 -17.815 1.00 92.81 75 GLY A CA 1
ATOM 546 C C . GLY A 1 75 ? 3.317 -13.925 -18.021 1.00 92.81 75 GLY A C 1
ATOM 547 O O . GLY A 1 75 ? 2.874 -14.043 -19.161 1.00 92.81 75 GLY A O 1
ATOM 548 N N . LEU A 1 76 ? 2.584 -14.207 -16.936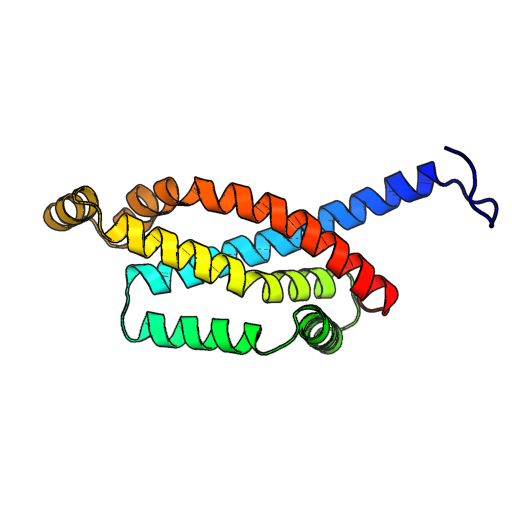 1.00 95.38 76 LEU A N 1
ATOM 549 C CA . LEU A 1 76 ? 1.196 -14.688 -16.998 1.00 95.38 76 LEU A CA 1
ATOM 550 C C . LEU A 1 76 ? 0.223 -13.633 -17.539 1.00 95.38 76 LEU A C 1
ATOM 552 O O . LEU A 1 76 ? -0.709 -13.971 -18.264 1.00 95.38 76 LEU A O 1
ATOM 556 N N . LEU A 1 77 ? 0.424 -12.360 -17.187 1.00 93.81 77 LEU A N 1
ATOM 557 C CA . LEU A 1 77 ? -0.400 -11.252 -17.678 1.00 93.81 77 LEU A CA 1
ATOM 558 C C . LEU A 1 77 ? -0.042 -10.844 -19.120 1.00 93.81 77 LEU A C 1
ATOM 560 O O . LEU A 1 77 ? -0.850 -10.204 -19.795 1.00 93.81 77 LEU A O 1
ATOM 564 N N . GLY A 1 78 ? 1.154 -11.209 -19.587 1.00 93.00 78 GLY A N 1
ATOM 565 C CA . GLY A 1 78 ? 1.731 -10.838 -20.877 1.00 93.00 78 GLY A CA 1
ATOM 566 C C . GLY A 1 78 ? 2.754 -9.705 -20.753 1.00 93.00 78 GLY A C 1
ATOM 567 O O . GLY A 1 78 ? 2.595 -8.798 -19.933 1.00 93.00 78 GLY A O 1
ATOM 568 N N . ALA A 1 79 ? 3.788 -9.742 -21.596 1.00 88.38 79 ALA A N 1
ATOM 569 C CA . ALA A 1 79 ? 4.895 -8.786 -21.603 1.00 88.38 79 ALA A CA 1
ATOM 570 C C . ALA A 1 79 ? 4.447 -7.398 -22.090 1.00 88.38 79 ALA A C 1
ATOM 572 O O . ALA A 1 79 ? 4.538 -7.075 -23.272 1.00 88.38 79 ALA A O 1
ATOM 573 N N . THR A 1 80 ? 3.913 -6.596 -21.168 1.00 91.88 80 THR A N 1
ATOM 574 C CA . THR A 1 80 ? 3.607 -5.185 -21.398 1.00 91.88 80 THR A CA 1
ATOM 575 C C . THR A 1 80 ? 4.027 -4.357 -20.195 1.00 91.88 80 THR A C 1
ATOM 577 O O . THR A 1 80 ? 3.856 -4.779 -19.045 1.00 91.88 80 THR A O 1
ATOM 580 N N . ARG A 1 81 ? 4.457 -3.116 -20.433 1.00 90.44 81 ARG A N 1
ATOM 581 C CA . ARG A 1 81 ? 4.736 -2.149 -19.357 1.00 90.44 81 ARG A CA 1
ATOM 582 C C . ARG A 1 81 ? 3.604 -2.040 -18.326 1.00 90.44 81 ARG A C 1
ATOM 584 O O . ARG A 1 81 ? 3.860 -1.974 -17.128 1.00 90.44 81 ARG A O 1
ATOM 591 N N . ARG A 1 82 ? 2.339 -2.045 -18.766 1.00 93.88 82 ARG A N 1
ATOM 592 C CA . ARG A 1 82 ? 1.168 -1.986 -17.869 1.00 93.88 82 ARG A CA 1
ATOM 593 C C . ARG A 1 82 ? 1.113 -3.195 -16.933 1.00 93.88 82 ARG A C 1
ATOM 595 O O . ARG A 1 82 ? 0.852 -3.035 -15.744 1.00 93.88 82 ARG A O 1
ATOM 602 N N . ASN A 1 83 ? 1.361 -4.387 -17.460 1.00 94.50 83 ASN A N 1
ATOM 603 C CA . ASN A 1 83 ? 1.337 -5.615 -16.675 1.00 94.50 83 ASN A CA 1
ATOM 604 C C . ASN A 1 83 ? 2.516 -5.694 -15.707 1.00 94.50 83 ASN A C 1
ATOM 606 O O . ASN A 1 83 ? 2.330 -6.148 -14.580 1.00 94.50 83 ASN A O 1
ATOM 610 N N . ALA A 1 84 ? 3.684 -5.173 -16.092 1.00 94.75 84 ALA A N 1
ATOM 611 C CA . ALA A 1 84 ? 4.810 -5.008 -15.180 1.00 94.75 84 ALA A CA 1
ATOM 612 C C . ALA A 1 84 ? 4.442 -4.106 -13.988 1.00 94.75 84 ALA A C 1
ATOM 614 O O . ALA A 1 84 ? 4.688 -4.488 -12.846 1.00 94.75 84 ALA A O 1
ATOM 615 N N . MET A 1 85 ? 3.768 -2.968 -14.216 1.00 95.81 85 MET A N 1
ATOM 616 C CA . MET A 1 85 ? 3.298 -2.099 -13.121 1.00 95.81 85 MET A CA 1
ATOM 617 C C . MET A 1 85 ? 2.342 -2.830 -12.165 1.00 95.81 85 MET A C 1
ATOM 619 O O . MET A 1 85 ? 2.450 -2.712 -10.944 1.00 95.81 85 MET A O 1
ATOM 623 N N . ILE A 1 86 ? 1.404 -3.607 -12.717 1.00 96.81 86 ILE A N 1
ATOM 624 C CA . ILE A 1 86 ? 0.450 -4.396 -11.925 1.00 96.81 86 ILE A CA 1
ATOM 625 C C . ILE A 1 86 ? 1.189 -5.468 -11.115 1.00 96.81 86 ILE A C 1
ATOM 627 O O . ILE A 1 86 ? 0.953 -5.590 -9.914 1.00 96.81 86 ILE A O 1
ATOM 631 N N . ALA A 1 87 ? 2.111 -6.203 -11.740 1.00 96.38 87 ALA A N 1
ATOM 632 C CA . ALA A 1 87 ? 2.907 -7.236 -11.085 1.00 96.38 87 ALA A CA 1
ATOM 633 C C . ALA A 1 87 ? 3.725 -6.666 -9.918 1.00 96.38 87 ALA A C 1
ATOM 635 O O . ALA A 1 87 ? 3.660 -7.188 -8.804 1.00 96.38 87 ALA A O 1
ATOM 636 N N . ILE A 1 88 ? 4.430 -5.553 -10.144 1.00 96.94 88 ILE A N 1
ATOM 637 C CA . ILE A 1 88 ? 5.211 -4.862 -9.111 1.00 96.94 88 ILE A CA 1
ATOM 638 C C . ILE A 1 88 ? 4.295 -4.406 -7.965 1.00 96.94 88 ILE A C 1
ATOM 640 O O . ILE A 1 88 ? 4.605 -4.647 -6.798 1.00 96.94 88 ILE A O 1
ATOM 644 N N . GLY A 1 89 ? 3.142 -3.801 -8.271 1.00 97.75 89 GLY A N 1
ATOM 645 C CA . GLY A 1 89 ? 2.180 -3.369 -7.254 1.00 97.75 89 GLY A CA 1
ATOM 646 C C . GLY A 1 89 ? 1.646 -4.524 -6.399 1.00 97.75 89 GLY A C 1
ATOM 647 O O . GLY A 1 89 ? 1.596 -4.424 -5.171 1.00 97.75 89 GLY A O 1
ATOM 648 N N . ILE A 1 90 ? 1.320 -5.659 -7.022 1.00 97.25 90 ILE A N 1
ATOM 649 C CA . ILE A 1 90 ? 0.886 -6.874 -6.318 1.00 97.25 90 ILE A CA 1
ATOM 650 C C . ILE A 1 90 ? 1.975 -7.349 -5.349 1.00 97.25 90 ILE A C 1
ATOM 652 O O . ILE A 1 90 ? 1.682 -7.661 -4.201 1.00 97.25 90 ILE A O 1
ATOM 656 N N . ILE A 1 91 ? 3.239 -7.338 -5.758 1.00 96.88 91 ILE A N 1
ATOM 657 C CA . ILE A 1 91 ? 4.348 -7.876 -4.952 1.00 96.88 91 ILE A CA 1
ATOM 658 C C . ILE A 1 91 ? 4.729 -6.972 -3.786 1.00 96.88 91 ILE A C 1
ATOM 660 O O . ILE A 1 91 ? 5.188 -7.455 -2.753 1.00 96.88 91 ILE A O 1
ATOM 664 N N . ILE A 1 92 ? 4.504 -5.667 -3.920 1.00 97.50 92 ILE A N 1
ATOM 665 C CA . ILE A 1 92 ? 4.743 -4.698 -2.848 1.00 97.50 92 ILE A CA 1
ATOM 666 C C . ILE A 1 92 ? 3.566 -4.661 -1.849 1.00 97.50 92 ILE A C 1
ATOM 668 O O . ILE A 1 92 ? 3.754 -4.328 -0.676 1.00 97.50 92 ILE A O 1
ATOM 672 N N . THR A 1 93 ? 2.358 -5.057 -2.271 1.00 98.19 93 THR A N 1
ATOM 673 C CA . THR A 1 93 ? 1.130 -5.057 -1.446 1.00 98.19 93 THR A CA 1
ATOM 674 C C . THR A 1 93 ? 1.301 -5.722 -0.064 1.00 98.19 93 THR A C 1
ATOM 676 O O . THR A 1 93 ? 0.906 -5.105 0.931 1.00 98.19 93 THR A O 1
ATOM 679 N N . PRO A 1 94 ? 1.915 -6.919 0.063 1.00 97.56 94 PRO A N 1
ATOM 680 C CA . PRO A 1 94 ? 2.170 -7.575 1.347 1.00 97.56 94 PRO A CA 1
ATOM 681 C C . PRO A 1 94 ? 2.898 -6.704 2.377 1.00 97.56 94 PRO A C 1
ATOM 683 O O . PRO A 1 94 ? 2.571 -6.740 3.566 1.00 97.56 94 PRO A O 1
ATOM 686 N N . ALA A 1 95 ? 3.868 -5.897 1.938 1.00 97.31 95 ALA A N 1
ATOM 687 C CA . ALA A 1 95 ? 4.610 -5.020 2.833 1.00 97.31 95 ALA A CA 1
ATOM 688 C C . ALA A 1 95 ? 3.709 -3.923 3.409 1.00 97.31 95 ALA A C 1
ATOM 690 O O . ALA A 1 95 ? 3.692 -3.722 4.625 1.00 97.31 95 ALA A O 1
ATOM 691 N N . PHE A 1 96 ? 2.925 -3.253 2.556 1.00 98.25 96 PHE A N 1
ATOM 692 C CA . PHE A 1 96 ? 1.963 -2.239 2.999 1.00 98.25 96 PHE A CA 1
ATOM 693 C C . PHE A 1 96 ? 0.912 -2.850 3.927 1.00 98.25 96 PHE A C 1
ATOM 695 O O . PHE A 1 96 ? 0.638 -2.290 4.985 1.00 98.25 96 PHE A O 1
ATOM 702 N N . ALA A 1 97 ? 0.384 -4.030 3.588 1.00 98.38 97 ALA A N 1
ATOM 703 C CA . ALA A 1 97 ? -0.604 -4.730 4.405 1.00 98.38 97 ALA A CA 1
ATOM 704 C C . ALA A 1 97 ? -0.114 -4.994 5.834 1.00 98.38 97 ALA A C 1
ATOM 706 O O . ALA A 1 97 ? -0.843 -4.729 6.792 1.00 98.38 97 ALA A O 1
ATOM 707 N N . ARG A 1 98 ? 1.126 -5.472 6.001 1.00 97.62 98 ARG A N 1
ATOM 708 C CA . ARG A 1 98 ? 1.696 -5.736 7.331 1.00 97.62 98 ARG A CA 1
ATOM 709 C C . ARG A 1 98 ? 1.894 -4.467 8.150 1.00 97.62 98 ARG A C 1
ATOM 711 O O . ARG A 1 98 ? 1.536 -4.457 9.325 1.00 97.62 98 ARG A O 1
ATOM 718 N N . VAL A 1 99 ? 2.441 -3.411 7.548 1.00 98.12 99 VAL A N 1
ATOM 719 C CA . VAL A 1 99 ? 2.695 -2.146 8.258 1.00 98.12 99 VAL A CA 1
ATOM 720 C C . VAL A 1 99 ? 1.384 -1.472 8.652 1.00 98.12 99 VAL A C 1
ATOM 722 O O . VAL A 1 99 ? 1.227 -1.069 9.802 1.00 98.12 99 VAL A O 1
ATOM 725 N N . VAL A 1 100 ? 0.409 -1.424 7.740 1.00 98.38 100 VAL A N 1
ATOM 726 C CA . VAL A 1 100 ? -0.934 -0.906 8.033 1.00 98.38 100 VAL A CA 1
ATOM 727 C C . VAL A 1 100 ? -1.585 -1.712 9.147 1.00 98.38 100 VAL A C 1
ATOM 729 O O . VAL A 1 100 ? -2.111 -1.120 10.083 1.00 98.38 100 VAL A O 1
ATOM 732 N N . ARG A 1 101 ? -1.530 -3.048 9.089 1.00 98.12 101 ARG A N 1
ATOM 733 C CA . ARG A 1 101 ? -2.081 -3.904 10.146 1.00 98.12 101 ARG A CA 1
ATOM 734 C C . ARG A 1 101 ? -1.449 -3.595 11.499 1.00 98.12 101 ARG A C 1
ATOM 736 O O . ARG A 1 101 ? -2.182 -3.430 12.467 1.00 98.12 101 ARG A O 1
ATOM 743 N N . ALA A 1 102 ? -0.121 -3.513 11.569 1.00 97.75 102 ALA A N 1
ATOM 744 C CA . ALA A 1 102 ? 0.592 -3.218 12.809 1.00 97.75 102 ALA A CA 1
ATOM 745 C C . ALA A 1 102 ? 0.176 -1.855 13.387 1.00 97.75 102 ALA A C 1
ATOM 747 O O . ALA A 1 102 ? -0.225 -1.783 14.547 1.00 97.75 102 ALA A O 1
ATOM 748 N N . ALA A 1 103 ? 0.163 -0.812 12.553 1.00 97.81 103 ALA A N 1
ATOM 749 C CA . ALA A 1 103 ? -0.252 0.528 12.957 1.00 97.81 103 ALA A CA 1
ATOM 750 C C . ALA A 1 103 ? -1.729 0.575 13.387 1.00 97.81 103 ALA A C 1
ATOM 752 O O . ALA A 1 103 ? -2.083 1.219 14.370 1.00 97.81 103 ALA A O 1
ATOM 753 N N . VAL A 1 104 ? -2.614 -0.152 12.698 1.00 97.94 104 VAL A N 1
ATOM 754 C CA . VAL A 1 104 ? -4.023 -0.263 13.098 1.00 97.94 104 VAL A CA 1
ATOM 755 C C . VAL A 1 104 ? -4.154 -0.964 14.446 1.00 97.94 104 VAL A C 1
ATOM 757 O O . VAL A 1 104 ? -4.913 -0.496 15.288 1.00 97.94 104 VAL A O 1
ATOM 760 N N . LEU A 1 105 ? -3.426 -2.059 14.683 1.00 97.19 105 LEU A N 1
ATOM 761 C CA . LEU A 1 105 ? -3.464 -2.768 15.964 1.00 97.19 105 LEU A CA 1
ATOM 762 C C . LEU A 1 105 ? -3.010 -1.882 17.130 1.00 97.19 105 LEU A C 1
ATOM 764 O O . LEU A 1 105 ? -3.632 -1.952 18.190 1.00 97.19 105 LEU A O 1
ATOM 768 N N . GLU A 1 106 ? -1.991 -1.048 16.909 1.00 96.88 106 GLU A N 1
ATOM 769 C CA . GLU A 1 106 ? -1.509 -0.047 17.864 1.00 96.88 106 GLU A CA 1
ATOM 770 C C . GLU A 1 106 ? -2.585 1.002 18.167 1.00 96.88 106 GLU A C 1
ATOM 772 O O . GLU A 1 106 ? -3.000 1.143 19.317 1.00 96.88 106 GLU A O 1
ATOM 777 N N . VAL A 1 107 ? -3.113 1.679 17.138 1.00 97.12 107 VAL A N 1
ATOM 778 C CA . VAL A 1 107 ? -4.117 2.743 17.316 1.00 97.12 107 VAL A CA 1
ATOM 779 C C . VAL A 1 107 ? -5.392 2.205 17.967 1.00 97.12 107 VAL A C 1
ATOM 781 O O . VAL A 1 107 ? -6.003 2.873 18.799 1.00 97.12 107 VAL A O 1
ATOM 784 N N . MET A 1 108 ? -5.778 0.972 17.636 1.00 96.00 108 MET A N 1
ATOM 785 C CA . MET A 1 108 ? -6.911 0.277 18.250 1.00 96.00 108 MET A CA 1
ATOM 786 C C . MET A 1 108 ? -6.752 0.047 19.761 1.00 96.00 108 MET A C 1
ATOM 788 O O . MET A 1 108 ? -7.750 -0.243 20.417 1.00 96.00 108 MET A O 1
ATOM 792 N N . GLY A 1 109 ? -5.536 0.147 20.307 1.00 94.69 109 GLY A N 1
ATOM 793 C CA . GLY A 1 109 ? -5.258 0.076 21.742 1.00 94.69 109 GLY A CA 1
ATOM 794 C C . GLY A 1 109 ? -5.438 1.400 22.493 1.00 94.69 109 GLY A C 1
ATOM 795 O O . GLY A 1 109 ? -5.328 1.409 23.717 1.00 94.69 109 GLY A O 1
ATOM 796 N N . PHE A 1 110 ? -5.709 2.516 21.806 1.00 96.62 110 PHE A N 1
ATOM 797 C CA . PHE A 1 110 ? -5.833 3.816 22.464 1.00 96.62 110 PHE A CA 1
ATOM 798 C C . PHE A 1 110 ? -7.215 4.057 23.102 1.00 96.62 110 PHE A C 1
ATOM 800 O O . PHE A 1 110 ? -8.240 3.723 22.498 1.00 96.62 110 PHE A O 1
ATOM 807 N N . PRO A 1 111 ? -7.283 4.751 24.261 1.00 95.75 111 PRO A N 1
ATOM 808 C CA . PRO A 1 111 ? -8.541 4.988 24.981 1.00 95.75 111 PRO A CA 1
ATOM 809 C C . PRO A 1 111 ? -9.611 5.725 24.168 1.00 95.75 111 PRO A C 1
ATOM 811 O O . PRO A 1 111 ? -10.803 5.476 24.327 1.00 95.75 111 PRO A O 1
ATOM 814 N N . PHE A 1 112 ? -9.217 6.620 23.255 1.00 94.88 112 PHE A N 1
ATOM 815 C CA . PHE A 1 112 ? -10.184 7.374 22.451 1.00 94.88 112 PHE A CA 1
ATOM 816 C C . PHE A 1 112 ? -10.982 6.487 21.484 1.00 94.88 112 PHE A C 1
ATOM 818 O O . PHE A 1 112 ? -12.091 6.857 21.099 1.00 94.88 112 PHE A O 1
ATOM 825 N N . ILE A 1 113 ? -10.452 5.319 21.100 1.00 96.31 113 ILE A N 1
ATOM 826 C CA . ILE A 1 113 ? -11.179 4.345 20.277 1.00 96.31 113 ILE A CA 1
ATOM 827 C C . ILE A 1 113 ? -12.291 3.689 21.092 1.00 96.31 113 ILE A C 1
ATOM 829 O O . ILE A 1 113 ? -13.405 3.530 20.589 1.00 96.31 113 ILE A O 1
ATOM 833 N N . GLU A 1 114 ? -12.009 3.335 22.345 1.00 93.25 114 GLU A N 1
ATOM 834 C CA . GLU A 1 114 ? -13.003 2.785 23.264 1.00 93.25 114 GLU A CA 1
ATOM 835 C C . GLU A 1 114 ? -14.097 3.815 23.556 1.00 93.25 114 GLU A C 1
ATOM 837 O O . GLU A 1 114 ? -15.277 3.524 23.364 1.00 93.25 114 GLU A O 1
ATOM 842 N N . SER A 1 115 ? -13.719 5.059 23.862 1.00 94.88 115 SER A N 1
ATOM 843 C CA . SER A 1 115 ? -14.670 6.163 24.033 1.00 94.88 115 SER A CA 1
ATOM 844 C C . SER A 1 115 ? -15.545 6.380 22.793 1.00 94.88 115 SER A C 1
ATOM 846 O O . SER A 1 115 ? -16.760 6.527 22.910 1.00 94.88 115 SER A O 1
ATOM 848 N N . ALA A 1 116 ? -14.965 6.353 21.588 1.00 94.88 116 ALA A N 1
ATOM 849 C CA . ALA A 1 116 ? -15.728 6.491 20.348 1.00 94.88 116 ALA A CA 1
ATOM 850 C C . ALA A 1 116 ? -16.736 5.343 20.149 1.00 94.88 116 ALA A C 1
ATOM 852 O O . ALA A 1 116 ? -17.857 5.585 19.694 1.00 94.88 116 ALA A O 1
ATOM 853 N N . ARG A 1 117 ? -16.371 4.105 20.511 1.00 93.94 117 ARG A N 1
ATOM 854 C CA . ARG A 1 117 ? -17.280 2.946 20.474 1.00 93.94 117 ARG A CA 1
ATOM 855 C C . ARG A 1 117 ? -18.420 3.088 21.479 1.00 93.94 117 ARG A C 1
ATOM 857 O O . ARG A 1 117 ? -19.565 2.857 21.104 1.00 93.94 117 ARG A O 1
ATOM 864 N N . SER A 1 118 ? -18.128 3.529 22.701 1.00 95.38 118 SER A N 1
ATOM 865 C CA . SER A 1 118 ? -19.134 3.778 23.744 1.00 95.38 118 SER A CA 1
ATOM 866 C C . SER A 1 118 ? -20.140 4.863 23.347 1.00 95.38 118 SER A C 1
ATOM 868 O O . SER A 1 118 ? -21.301 4.805 23.736 1.00 95.38 118 SER A O 1
ATOM 870 N N . LEU A 1 119 ? -19.726 5.816 22.504 1.00 95.81 119 LEU A N 1
ATOM 871 C CA . LEU A 1 119 ? -20.595 6.834 21.901 1.00 95.81 119 LEU A CA 1
ATOM 872 C C . LEU A 1 119 ? -21.351 6.345 20.645 1.00 95.81 119 LEU A C 1
ATOM 874 O O . LEU A 1 119 ? -21.975 7.147 19.949 1.00 95.81 119 LEU A O 1
ATOM 878 N N . GLY A 1 120 ? -21.287 5.051 20.315 1.00 95.19 120 GLY A N 1
ATOM 879 C CA . GLY A 1 120 ? -22.010 4.459 19.187 1.00 95.19 120 GLY A CA 1
ATOM 880 C C . GLY A 1 120 ? -21.410 4.765 17.810 1.00 95.19 120 GLY A C 1
ATOM 881 O O . GLY A 1 120 ? -22.122 4.738 16.804 1.00 95.19 120 GLY A O 1
ATOM 882 N N . ALA A 1 121 ? -20.113 5.084 17.717 1.00 96.38 121 ALA A N 1
ATOM 883 C CA . ALA A 1 121 ? -19.470 5.285 16.421 1.00 96.38 121 ALA A CA 1
ATOM 884 C C . ALA A 1 121 ? -19.496 3.997 15.578 1.00 96.38 121 ALA A C 1
ATOM 886 O O . ALA A 1 121 ? -19.019 2.944 16.001 1.00 96.38 121 ALA A O 1
ATOM 887 N N . SER A 1 122 ? -20.005 4.096 14.346 1.00 96.38 122 SER A N 1
ATOM 888 C CA . SER A 1 122 ? -20.005 2.978 13.399 1.00 96.38 122 SER A CA 1
ATOM 889 C C . SER A 1 122 ? -18.585 2.578 12.985 1.00 96.38 122 SER A C 1
ATOM 891 O O . SER A 1 122 ? -17.661 3.397 13.001 1.00 96.38 122 SER A O 1
ATOM 893 N N . HIS A 1 123 ? -18.409 1.331 12.537 1.00 95.06 123 HIS A N 1
ATOM 894 C CA . HIS A 1 123 ? -17.109 0.813 12.099 1.00 95.06 123 HIS A CA 1
ATOM 895 C C . HIS A 1 123 ? -16.434 1.707 11.050 1.00 95.06 123 HIS A C 1
ATOM 897 O O . HIS A 1 123 ? -15.284 2.106 11.226 1.00 95.06 123 HIS A O 1
ATOM 903 N N . GLY A 1 124 ? -17.178 2.123 10.019 1.00 95.06 124 GLY A N 1
ATOM 904 C CA . GLY A 1 124 ? -16.667 3.025 8.984 1.00 95.06 124 GLY A CA 1
ATOM 905 C C . GLY A 1 124 ? -16.259 4.400 9.522 1.00 95.06 124 GLY A C 1
ATOM 906 O O . GLY A 1 124 ? -15.261 4.962 9.068 1.00 95.06 124 GLY A O 1
ATOM 907 N N . ARG A 1 125 ? -16.966 4.929 10.532 1.00 95.88 125 ARG A N 1
ATOM 908 C CA . ARG A 1 125 ? -16.584 6.185 11.198 1.00 95.88 125 ARG A CA 1
ATOM 909 C C . ARG A 1 125 ? -15.271 6.021 11.958 1.00 95.88 125 ARG A C 1
ATOM 911 O O . ARG A 1 125 ? -14.414 6.891 11.855 1.00 95.88 125 ARG A O 1
ATOM 918 N N . ILE A 1 126 ? -15.089 4.902 12.660 1.00 96.81 126 ILE A N 1
ATOM 919 C CA . ILE A 1 126 ? -13.833 4.596 13.356 1.00 96.81 126 ILE A CA 1
ATOM 920 C C . ILE A 1 126 ? -12.681 4.462 12.361 1.00 96.81 126 ILE A C 1
ATOM 922 O O . ILE A 1 126 ? -11.646 5.100 12.524 1.00 96.81 126 ILE A O 1
ATOM 926 N N . MET A 1 127 ? -12.881 3.712 11.282 1.00 95.25 127 MET A N 1
ATOM 927 C CA . MET A 1 127 ? -11.852 3.500 10.266 1.00 95.25 127 MET A CA 1
ATOM 928 C C . MET A 1 127 ? -11.429 4.814 9.601 1.00 95.25 127 MET A C 1
ATOM 930 O O . MET A 1 127 ? -10.242 5.113 9.535 1.00 95.25 127 MET A O 1
ATOM 934 N N . THR A 1 128 ? -12.380 5.638 9.163 1.00 95.50 128 THR A N 1
ATOM 935 C CA . THR A 1 128 ? -12.075 6.842 8.369 1.00 95.50 128 THR A CA 1
ATOM 936 C C . THR A 1 128 ? -11.687 8.066 9.191 1.00 95.50 128 THR A C 1
ATOM 938 O O . THR A 1 128 ? -10.847 8.839 8.742 1.00 95.50 128 THR A O 1
ATOM 941 N N . ARG A 1 129 ? -12.272 8.268 10.380 1.00 95.25 129 ARG A N 1
ATOM 942 C CA . ARG A 1 129 ? -12.008 9.461 11.208 1.00 95.25 129 ARG A CA 1
ATOM 943 C C . ARG A 1 129 ? -11.010 9.231 12.333 1.00 95.25 129 ARG A C 1
ATOM 945 O O . ARG A 1 129 ? -10.453 10.204 12.826 1.00 95.25 129 ARG A O 1
ATOM 952 N N . HIS A 1 130 ? -10.794 7.983 12.743 1.00 95.38 130 HIS A N 1
ATOM 953 C CA . HIS A 1 130 ? -9.903 7.669 13.857 1.00 95.38 130 HIS A CA 1
ATOM 954 C C . HIS A 1 130 ? -8.689 6.844 13.420 1.00 95.38 130 HIS A C 1
ATOM 956 O O . HIS A 1 130 ? -7.586 7.176 13.827 1.00 95.38 130 HIS A O 1
ATOM 962 N N . LEU A 1 131 ? -8.831 5.830 12.561 1.00 96.00 131 LEU A N 1
ATOM 963 C CA . LEU A 1 131 ? -7.682 5.006 12.154 1.00 96.00 131 LEU A CA 1
ATOM 964 C C . LEU A 1 131 ? -6.869 5.633 11.026 1.00 96.00 131 LEU A C 1
ATOM 966 O O . LEU A 1 131 ? -5.688 5.899 11.223 1.00 96.00 131 LEU A O 1
ATOM 970 N N . LEU A 1 132 ? -7.492 5.894 9.870 1.00 95.06 132 LEU A N 1
ATOM 971 C CA . LEU A 1 132 ? -6.789 6.390 8.684 1.00 95.06 132 LEU A CA 1
ATOM 972 C C . LEU A 1 132 ? -5.910 7.612 8.989 1.00 95.06 132 LEU A C 1
ATOM 974 O O . LEU A 1 132 ? -4.727 7.541 8.675 1.00 95.06 132 LEU A O 1
ATOM 978 N N . PRO A 1 133 ? -6.392 8.675 9.665 1.00 95.88 133 PRO A N 1
ATOM 979 C CA . PRO A 1 133 ? -5.561 9.848 9.937 1.00 95.88 133 PRO A CA 1
ATOM 980 C C . PRO A 1 133 ? -4.352 9.552 10.838 1.00 95.88 133 PRO A C 1
ATOM 982 O O . PRO A 1 133 ? -3.324 10.205 10.698 1.00 95.88 133 PRO A O 1
ATOM 985 N N . ASN A 1 134 ? -4.448 8.557 11.728 1.00 97.06 134 ASN A N 1
ATOM 986 C CA . ASN A 1 134 ? -3.381 8.209 12.671 1.00 97.06 134 ASN A CA 1
ATOM 987 C C . ASN A 1 134 ? -2.299 7.299 12.068 1.00 97.06 134 ASN A C 1
ATOM 989 O O . ASN A 1 134 ? -1.223 7.180 12.643 1.00 97.06 134 ASN A O 1
ATOM 993 N N . ILE A 1 135 ? -2.544 6.685 10.906 1.00 96.88 135 ILE A N 1
ATOM 994 C CA . ILE A 1 135 ? -1.591 5.761 10.266 1.00 96.88 135 ILE A CA 1
ATOM 995 C C . ILE A 1 135 ? -0.974 6.312 8.971 1.00 96.88 135 ILE A C 1
ATOM 997 O O . ILE A 1 135 ? -0.224 5.609 8.300 1.00 96.88 135 ILE A O 1
ATOM 1001 N N . VAL A 1 136 ? -1.254 7.568 8.603 1.00 96.75 136 VAL A N 1
ATOM 1002 C CA . VAL A 1 136 ? -0.703 8.198 7.384 1.00 96.75 136 VAL A CA 1
ATOM 1003 C C . VAL A 1 136 ? 0.819 8.358 7.452 1.00 96.75 136 VAL A C 1
ATOM 1005 O O . VAL A 1 136 ? 1.495 8.183 6.441 1.00 96.75 136 VAL A O 1
ATOM 1008 N N . ALA A 1 137 ? 1.376 8.651 8.630 1.00 96.12 137 ALA A N 1
ATOM 1009 C CA . ALA A 1 137 ? 2.810 8.893 8.795 1.00 96.12 137 ALA A CA 1
ATOM 1010 C C . ALA A 1 137 ? 3.697 7.728 8.295 1.00 96.12 137 ALA A C 1
ATOM 1012 O O . ALA A 1 137 ? 4.529 7.965 7.415 1.00 96.12 137 ALA A O 1
AT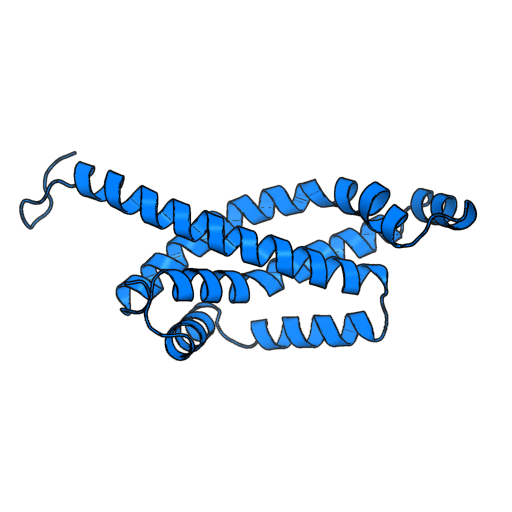OM 1013 N N . PRO A 1 138 ? 3.516 6.468 8.747 1.00 96.12 138 PRO A N 1
ATOM 1014 C CA . PRO A 1 138 ? 4.301 5.351 8.219 1.00 96.12 138 PRO A CA 1
ATOM 1015 C C . PRO A 1 138 ? 4.034 5.081 6.730 1.00 96.12 138 PRO A C 1
ATOM 1017 O O . PRO A 1 138 ? 4.944 4.663 6.016 1.00 96.12 138 PRO A O 1
ATOM 1020 N N . LEU A 1 139 ? 2.828 5.367 6.224 1.00 97.25 139 LEU A N 1
ATOM 1021 C CA . LEU A 1 139 ? 2.498 5.182 4.807 1.00 97.25 139 LEU A CA 1
ATOM 1022 C C . LEU A 1 139 ? 3.295 6.114 3.892 1.00 97.25 139 LEU A C 1
ATOM 1024 O O . LEU A 1 139 ? 3.773 5.669 2.851 1.00 97.25 139 LEU A O 1
ATOM 1028 N N . ILE A 1 140 ? 3.490 7.376 4.281 1.00 96.81 140 ILE A N 1
ATOM 1029 C CA . ILE A 1 140 ? 4.295 8.339 3.510 1.00 96.81 140 ILE A CA 1
ATOM 1030 C C . ILE A 1 140 ? 5.747 7.852 3.383 1.00 96.81 140 ILE A C 1
ATOM 1032 O O . ILE A 1 140 ? 6.338 7.893 2.298 1.00 96.81 140 ILE A O 1
ATOM 1036 N N . VAL A 1 141 ? 6.312 7.340 4.480 1.00 97.62 141 VAL A N 1
ATOM 1037 C CA . VAL A 1 141 ? 7.672 6.780 4.490 1.00 97.62 141 VAL A CA 1
ATOM 1038 C C . VAL A 1 1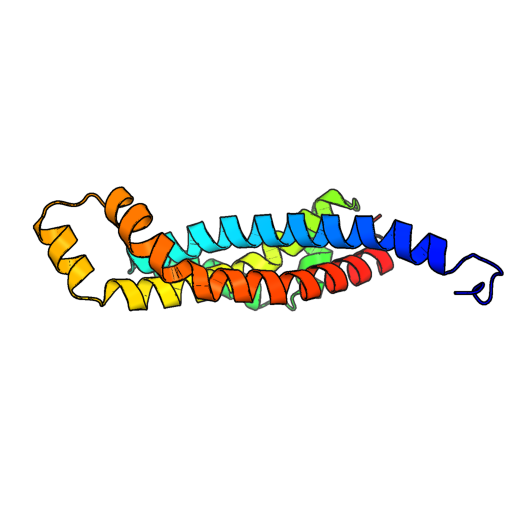41 ? 7.753 5.572 3.559 1.00 97.62 141 VAL A C 1
ATOM 1040 O O . VAL A 1 141 ? 8.645 5.499 2.714 1.00 97.62 141 VAL A O 1
ATOM 1043 N N . MET A 1 142 ? 6.789 4.654 3.653 1.00 97.38 142 MET A N 1
ATOM 1044 C CA . MET A 1 142 ? 6.742 3.478 2.787 1.00 97.38 142 MET A CA 1
ATOM 1045 C C . MET A 1 142 ? 6.624 3.837 1.311 1.00 97.38 142 MET A C 1
ATOM 1047 O O . MET A 1 142 ? 7.350 3.270 0.502 1.00 97.38 142 MET A O 1
ATOM 1051 N N . VAL A 1 143 ? 5.749 4.779 0.949 1.00 97.56 143 VAL A N 1
ATOM 1052 C CA . VAL A 1 143 ? 5.607 5.236 -0.440 1.00 97.56 143 VAL A CA 1
ATOM 1053 C C . VAL A 1 143 ? 6.958 5.685 -0.990 1.00 97.56 143 VAL A C 1
ATOM 1055 O O . VAL A 1 143 ? 7.333 5.272 -2.082 1.00 97.56 143 VAL A O 1
ATOM 1058 N N . THR A 1 144 ? 7.726 6.443 -0.208 1.00 95.38 144 THR A N 1
ATOM 1059 C CA . THR A 1 144 ? 9.054 6.930 -0.609 1.00 95.38 144 THR A CA 1
ATOM 1060 C C . THR A 1 144 ? 10.046 5.785 -0.835 1.00 95.38 144 THR A C 1
ATOM 1062 O O . THR A 1 144 ? 10.719 5.741 -1.865 1.00 95.38 144 THR A O 1
ATOM 1065 N N . VAL A 1 145 ? 10.112 4.827 0.095 1.00 96.31 145 VAL A N 1
ATOM 1066 C CA . VAL A 1 145 ? 11.015 3.666 -0.002 1.00 96.31 145 VAL A CA 1
ATOM 1067 C C . VAL A 1 145 ? 10.648 2.786 -1.198 1.00 96.31 145 VAL A C 1
ATOM 1069 O O . VAL A 1 145 ? 11.505 2.439 -2.012 1.00 96.31 145 VAL A O 1
ATOM 1072 N N . TYR A 1 146 ? 9.365 2.461 -1.345 1.00 97.06 146 TYR A N 1
ATOM 1073 C CA . TYR A 1 146 ?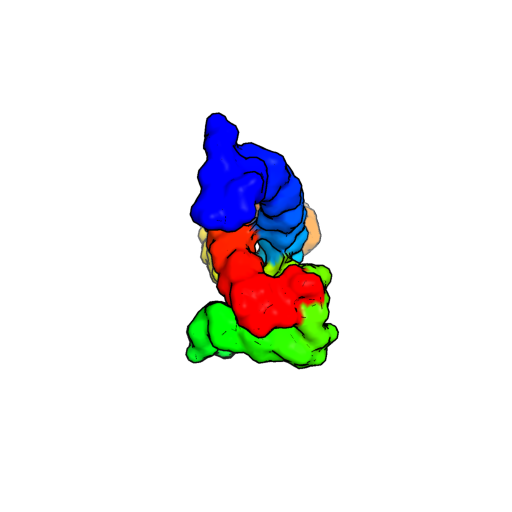 8.904 1.533 -2.371 1.00 97.06 146 TYR A CA 1
ATOM 1074 C C . TYR A 1 146 ? 8.827 2.148 -3.766 1.00 97.06 146 TYR A C 1
ATOM 1076 O O . TYR A 1 146 ? 8.850 1.394 -4.735 1.00 97.06 146 TYR A O 1
ATOM 1084 N N . LEU A 1 147 ? 8.817 3.479 -3.900 1.00 96.00 147 LEU A N 1
ATOM 1085 C CA . LEU A 1 147 ? 8.977 4.130 -5.203 1.00 96.00 147 LEU A CA 1
ATOM 1086 C C . LEU A 1 147 ? 10.327 3.755 -5.829 1.00 96.00 147 LEU A C 1
ATOM 1088 O O . LEU A 1 147 ? 10.379 3.354 -6.990 1.00 96.00 147 LEU A O 1
ATOM 1092 N N . SER A 1 148 ? 11.402 3.809 -5.035 1.00 94.38 148 SER A N 1
ATOM 1093 C CA . SER A 1 148 ? 12.748 3.401 -5.457 1.00 94.38 148 SER A CA 1
ATOM 1094 C C . SER A 1 148 ? 12.798 1.913 -5.820 1.00 94.38 148 SER A C 1
ATOM 1096 O O . SER A 1 148 ? 13.267 1.538 -6.897 1.00 94.38 148 SER A O 1
ATOM 1098 N N . THR A 1 149 ? 12.231 1.053 -4.969 1.00 94.69 149 THR A N 1
ATOM 1099 C CA . THR A 1 149 ? 12.171 -0.395 -5.224 1.00 94.69 149 THR A CA 1
ATOM 1100 C C . THR A 1 149 ? 11.369 -0.737 -6.481 1.00 94.69 149 THR A C 1
ATOM 1102 O O . THR A 1 149 ? 11.760 -1.631 -7.233 1.00 94.69 149 THR A O 1
ATOM 1105 N N . ALA A 1 150 ? 10.267 -0.029 -6.739 1.00 95.69 150 ALA A N 1
ATOM 1106 C CA . ALA A 1 150 ? 9.442 -0.227 -7.926 1.00 95.69 150 ALA A CA 1
ATOM 1107 C C . ALA A 1 150 ? 10.196 0.143 -9.210 1.00 95.69 150 ALA A C 1
ATOM 1109 O O . ALA A 1 150 ? 10.148 -0.618 -10.172 1.00 95.69 150 ALA A O 1
ATOM 1110 N N . ILE A 1 151 ? 10.944 1.252 -9.207 1.00 94.00 151 ILE A N 1
ATOM 1111 C CA . ILE A 1 151 ? 11.791 1.661 -10.339 1.00 94.00 151 ILE A CA 1
ATOM 1112 C C . ILE A 1 151 ? 12.866 0.605 -10.626 1.00 94.00 151 ILE A C 1
ATOM 1114 O O . ILE A 1 151 ? 13.053 0.207 -11.773 1.00 94.00 151 ILE A O 1
ATOM 1118 N N . LEU A 1 152 ? 13.543 0.100 -9.591 1.00 93.56 152 LEU A N 1
ATOM 1119 C CA . LEU A 1 152 ? 14.566 -0.935 -9.768 1.00 93.56 152 LEU A CA 1
ATOM 1120 C C . LEU A 1 152 ? 13.971 -2.250 -10.298 1.00 93.56 152 LEU A C 1
ATOM 1122 O O . LEU A 1 152 ? 14.574 -2.920 -11.136 1.00 93.56 152 LEU A O 1
ATOM 1126 N N . SER A 1 153 ? 12.775 -2.608 -9.828 1.00 94.12 153 SER A N 1
ATOM 1127 C CA . SER A 1 153 ? 12.063 -3.806 -10.283 1.00 94.12 153 SER A CA 1
ATOM 1128 C C . SER A 1 153 ? 11.608 -3.678 -11.736 1.00 94.12 153 SER A C 1
ATOM 1130 O O . SER A 1 153 ? 11.703 -4.639 -12.494 1.00 94.12 153 SER A O 1
ATOM 1132 N N . GLU A 1 154 ? 11.151 -2.494 -12.145 1.00 92.81 154 GLU A N 1
ATOM 1133 C CA . GLU A 1 154 ? 10.804 -2.195 -13.535 1.00 92.81 154 GLU A CA 1
ATOM 1134 C C . GLU A 1 154 ? 12.007 -2.346 -14.456 1.00 92.81 154 GLU A C 1
ATOM 1136 O O . GLU A 1 154 ? 11.909 -3.057 -15.452 1.00 92.81 154 GLU A O 1
ATOM 1141 N N . ALA A 1 155 ? 13.155 -1.776 -14.084 1.00 92.00 155 ALA A N 1
ATOM 1142 C CA . ALA A 1 155 ? 14.382 -1.913 -14.857 1.00 92.00 155 ALA A CA 1
ATOM 1143 C C . ALA A 1 155 ? 14.786 -3.389 -15.022 1.00 92.00 155 ALA A C 1
ATOM 1145 O O . ALA A 1 155 ? 15.152 -3.814 -16.118 1.00 92.00 155 ALA A O 1
ATOM 1146 N N . ALA A 1 156 ? 14.659 -4.191 -13.958 1.00 92.81 156 ALA A N 1
ATOM 1147 C CA . ALA A 1 156 ? 14.936 -5.624 -14.011 1.00 92.81 156 ALA A CA 1
ATOM 1148 C C . ALA A 1 156 ? 13.962 -6.384 -14.930 1.00 92.81 156 ALA A C 1
ATOM 1150 O O . ALA A 1 156 ? 14.390 -7.223 -15.719 1.00 92.81 156 ALA A O 1
ATOM 1151 N N . LEU A 1 157 ? 12.661 -6.084 -14.871 1.00 92.44 157 LEU A N 1
ATOM 1152 C CA . LEU A 1 157 ? 11.667 -6.700 -15.757 1.00 92.44 157 LEU A CA 1
ATOM 1153 C C . LEU A 1 157 ? 11.842 -6.260 -17.214 1.00 92.44 157 LEU A C 1
ATOM 1155 O O . LEU A 1 157 ? 11.705 -7.079 -18.118 1.00 92.44 157 LEU A O 1
ATOM 1159 N N . SER A 1 158 ? 12.167 -4.991 -17.449 1.00 89.81 158 SER A N 1
ATOM 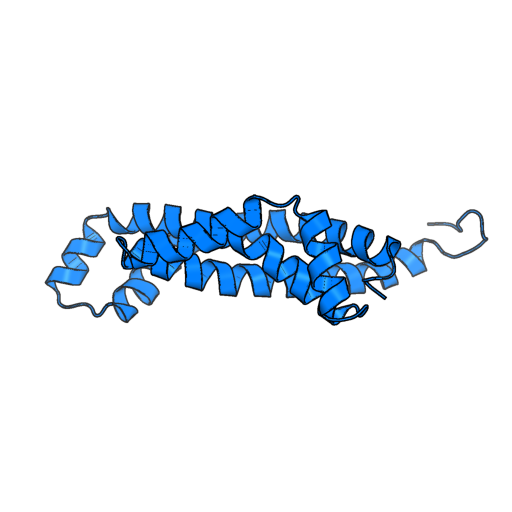1160 C CA . SER A 1 158 ? 12.445 -4.436 -18.776 1.00 89.81 158 SER A CA 1
ATOM 1161 C C . SER A 1 158 ? 13.678 -5.090 -19.403 1.00 89.81 158 SER A C 1
ATOM 1163 O O . SER A 1 158 ? 13.625 -5.525 -20.552 1.00 89.81 158 SER A O 1
ATOM 1165 N N . PHE A 1 159 ? 14.742 -5.296 -18.616 1.00 90.25 159 PHE A N 1
ATOM 1166 C CA . PHE A 1 159 ? 15.919 -6.066 -19.030 1.00 90.25 159 PHE A CA 1
ATOM 1167 C C . PHE A 1 159 ? 15.574 -7.508 -19.441 1.00 90.25 159 PHE A C 1
ATOM 1169 O O . PHE A 1 159 ? 16.162 -8.044 -20.376 1.00 90.25 159 PHE A O 1
ATOM 1176 N N . LEU A 1 160 ? 14.587 -8.122 -18.783 1.00 90.50 160 LEU A N 1
ATOM 1177 C CA . LEU A 1 160 ? 14.086 -9.464 -19.100 1.00 90.50 160 LEU A CA 1
ATOM 1178 C C . LEU A 1 160 ? 13.029 -9.486 -20.222 1.00 90.50 160 LEU A C 1
ATOM 1180 O O . LEU A 1 160 ? 12.466 -10.542 -20.503 1.00 90.50 160 LEU A O 1
ATOM 1184 N N . GLY A 1 161 ? 12.734 -8.346 -20.854 1.00 89.06 161 GLY A N 1
ATOM 1185 C CA . GLY A 1 161 ? 11.742 -8.239 -21.929 1.00 89.06 161 GLY A CA 1
ATOM 1186 C C . GLY A 1 161 ? 10.283 -8.261 -21.461 1.00 89.06 161 GLY A C 1
ATOM 1187 O O . GLY A 1 161 ? 9.384 -8.429 -22.275 1.00 89.06 161 GLY A O 1
ATOM 1188 N N . LEU A 1 162 ? 10.027 -8.098 -20.159 1.00 86.06 162 LEU A N 1
ATOM 1189 C CA . LEU A 1 162 ? 8.684 -8.108 -19.561 1.00 86.06 162 LEU A CA 1
ATOM 1190 C C . LEU A 1 162 ? 8.124 -6.700 -19.291 1.00 86.06 162 LEU A C 1
ATOM 1192 O O . LEU A 1 162 ? 6.946 -6.566 -18.964 1.00 86.06 162 LEU A O 1
ATOM 1196 N N . GLY A 1 163 ? 8.956 -5.659 -19.410 1.00 74.94 163 GLY A N 1
ATOM 1197 C CA . GLY A 1 163 ? 8.595 -4.247 -19.192 1.00 74.94 163 GLY A CA 1
ATOM 1198 C C . GLY A 1 163 ? 8.428 -3.411 -20.469 1.00 74.94 163 GLY A C 1
ATOM 1199 O O . GLY A 1 163 ? 8.240 -2.195 -20.375 1.00 74.94 163 GLY A O 1
ATOM 1200 N N . THR A 1 164 ? 8.523 -4.043 -21.641 1.00 68.00 164 THR A N 1
ATOM 1201 C CA . THR A 1 164 ? 8.438 -3.395 -22.962 1.00 68.00 164 THR A CA 1
ATOM 1202 C C . THR A 1 164 ? 7.016 -3.032 -23.365 1.00 68.00 164 THR A C 1
ATOM 1204 O O . THR A 1 164 ? 6.069 -3.734 -22.944 1.00 68.00 164 THR A O 1
#

Secondary structure (DSSP, 8-state):
--B-TTS-BHHHHHHHHHHHHHHHHHHHHHHHHHHHHHHHHHHHHH-HHHHHHHHHHHHHHHTS-HHHHHHHHHHHH-S-HHHHHHHHHHHHHHHHHHHHHHHHHHHTTSHHHHHHHHTT--HHHHIIIIIHHHHHHHHHHHHHHHHHHHHHHHHHHHHTTS--

Sequence (164 aa):
MGTDELGRDVLARIIHGSQVSLQVGAISVSIALVAGLVIGLLAGYFRGFLDALLMRLVDMMFAFPGLVLAIVIAGLLGATRRNAMIAIGIIITPAFARVVRAAVLEVMGFPFIESARSLGASHGRIMTRHLLPNIVAPLIVMVTVYLSTAILSEAALSFLGLGT

Foldseek 3Di:
DAAPPVRHDPVVCCVVVVVLLLVLLVLLLVLLLVLLLVLLLQLLQVDDPSVVVSLVVLVVLVVDDLLVQLLVQLVVVDQELVSSSPSSSVSSNSVSNVLLNVQSNVQCPDVVLVVCVVVVNDPVSCCPVRRPVSSVVVSVVSSVVSSVVSSVSLVVCVVVSRND

pLDDT: mean 93.79, std 5.22, range [62.31, 98.5]

Radius of gyration: 19.49 Å; chains: 1; bounding box: 52×33×55 Å